Protein AF-A0A6M3LLJ2-F1 (afdb_monomer)

Mean predicted aligned error: 8.0 Å

Sequence (139 aa):
MKQVKKWVYYCDYCKTRRIAKWAMEQHERHCTMNPNRTCQMCSFTDGEGSVEGLPEMIEIIKTDVAKLGGDVELFGIDEQSQSLVLDKLKGITTCPACLLAAIRQSGFAGIFYDAFDFKKEKEALFREHNADTDQHFEY

Organism: NCBI:txid1070528

Foldseek 3Di:
DDDDDADWDAAPFPRDIDRDPVVNVVCNQQPLRNPNHQPVQCCVQVVRSDLPCLVVLLVLCLVLVVVQDDPPPDDARDLVSLVVSVVVVVVVPLRLSSNSSSCVNSVNVVRCVVVRDSVVSVVVVVVVSVVVVVVVPPD

Solvent-accessible surface area (backbone atoms only — not comparable to full-atom values): 8319 Å² total; per-residue (Å²): 140,89,86,80,92,74,69,73,48,64,37,94,62,77,62,52,76,33,74,46,69,69,64,40,56,56,44,50,41,52,27,53,55,33,92,84,32,45,35,71,67,38,31,68,76,70,66,73,15,70,60,83,62,46,71,58,45,24,50,49,51,50,52,52,49,60,71,72,65,49,64,94,80,82,57,76,76,54,72,66,61,51,48,55,52,50,52,56,44,48,75,76,47,84,50,45,69,57,53,52,17,23,42,51,63,51,71,51,42,83,69,46,58,86,80,53,58,59,67,61,49,45,53,50,53,52,51,53,55,50,55,61,52,59,68,73,67,80,125

Radius of gyration: 18.16 Å; Cα contacts (8 Å, |Δi|>4): 140; chains: 1; bounding box: 48×40×55 Å

Structure (mmCIF, N/CA/C/O backbone):
data_AF-A0A6M3LLJ2-F1
#
_entry.id   AF-A0A6M3LLJ2-F1
#
loop_
_atom_site.group_PDB
_atom_site.id
_atom_site.type_symbol
_atom_site.label_atom_id
_atom_site.label_alt_id
_atom_site.label_comp_id
_atom_site.label_asym_id
_atom_site.label_entity_id
_atom_site.label_seq_id
_atom_site.pdbx_PDB_ins_code
_atom_site.Cartn_x
_atom_site.Cartn_y
_atom_site.Cartn_z
_atom_site.occupancy
_atom_site.B_iso_or_equiv
_atom_site.auth_seq_id
_atom_site.auth_comp_id
_atom_site.auth_asym_id
_atom_site.auth_atom_id
_atom_site.pdbx_PDB_model_num
ATOM 1 N N . MET A 1 1 ? -2.384 -2.242 -41.022 1.00 64.38 1 MET A N 1
ATOM 2 C CA . MET A 1 1 ? -2.175 -2.308 -39.556 1.00 64.38 1 MET A CA 1
ATOM 3 C C . MET A 1 1 ? -1.152 -3.404 -39.265 1.00 64.38 1 MET A C 1
ATOM 5 O O . MET A 1 1 ? -1.335 -4.505 -39.763 1.00 64.38 1 MET A O 1
ATOM 9 N N . LYS A 1 2 ? -0.056 -3.113 -38.549 1.00 82.75 2 LYS A N 1
ATOM 10 C CA . LYS A 1 2 ? 1.015 -4.091 -38.268 1.00 82.75 2 LYS A CA 1
ATOM 11 C C . LYS A 1 2 ? 0.785 -4.744 -36.903 1.00 82.75 2 LYS A C 1
ATOM 13 O O . LYS A 1 2 ? 0.695 -4.036 -35.906 1.00 82.75 2 LYS A O 1
ATOM 18 N N . GLN A 1 3 ? 0.713 -6.072 -36.858 1.00 91.19 3 GLN A N 1
ATOM 19 C CA . GLN A 1 3 ? 0.604 -6.842 -35.615 1.00 91.19 3 GLN A CA 1
ATOM 20 C C . GLN A 1 3 ? 1.986 -7.335 -35.175 1.00 91.19 3 GLN A C 1
ATOM 22 O O . GLN A 1 3 ? 2.790 -7.764 -36.002 1.00 91.19 3 GLN A O 1
ATOM 27 N N . VAL A 1 4 ? 2.277 -7.257 -33.872 1.00 91.00 4 VAL A N 1
ATOM 28 C CA . VAL A 1 4 ? 3.562 -7.677 -33.293 1.00 91.00 4 VAL A CA 1
ATOM 29 C C . VAL A 1 4 ? 3.299 -8.511 -32.043 1.00 91.00 4 VAL A C 1
ATOM 31 O O . VAL A 1 4 ? 2.585 -8.067 -31.147 1.00 91.00 4 VAL A O 1
ATOM 34 N N . LYS A 1 5 ? 3.901 -9.703 -31.969 1.00 92.69 5 LYS A N 1
ATOM 35 C CA . LYS A 1 5 ? 3.911 -10.530 -30.755 1.00 92.69 5 LYS A CA 1
ATOM 36 C C . LYS A 1 5 ? 5.004 -10.024 -29.814 1.00 92.69 5 LYS A C 1
ATOM 38 O O . LYS A 1 5 ? 6.131 -9.797 -30.250 1.00 92.69 5 LYS A O 1
ATOM 43 N N . LYS A 1 6 ? 4.672 -9.829 -28.538 1.00 92.44 6 LYS A N 1
ATOM 44 C CA . LYS A 1 6 ? 5.610 -9.388 -27.497 1.00 92.44 6 LYS A CA 1
ATOM 45 C C . LYS A 1 6 ? 5.414 -10.227 -26.246 1.00 9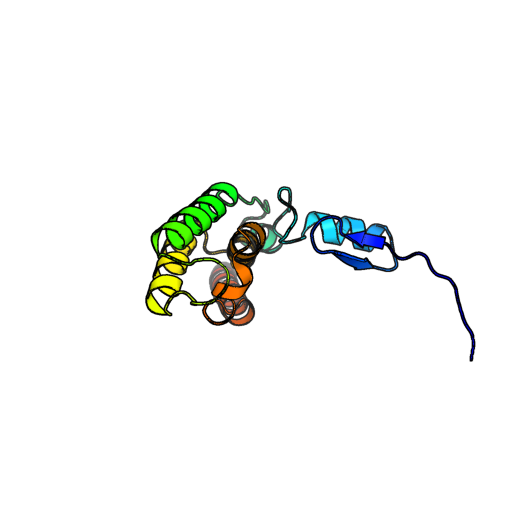2.44 6 LYS A C 1
ATOM 47 O O . LYS A 1 6 ? 4.289 -10.611 -25.934 1.00 92.44 6 LYS A O 1
ATOM 52 N N . TRP A 1 7 ? 6.505 -10.462 -25.531 1.00 93.56 7 TRP A N 1
ATOM 53 C CA . TRP A 1 7 ? 6.451 -11.018 -24.188 1.00 93.56 7 TRP A CA 1
ATOM 54 C C . TRP A 1 7 ? 5.867 -9.982 -23.230 1.00 93.56 7 TRP A C 1
ATOM 56 O O . TRP A 1 7 ? 6.191 -8.794 -23.303 1.00 93.56 7 TRP A O 1
ATOM 66 N N . VAL A 1 8 ? 4.981 -10.442 -22.355 1.00 94.50 8 VAL A N 1
ATOM 67 C CA . VAL A 1 8 ? 4.376 -9.639 -21.296 1.00 94.50 8 VAL A CA 1
ATOM 68 C C . VAL A 1 8 ? 4.602 -10.385 -19.993 1.00 94.50 8 VAL A C 1
ATOM 70 O O . VAL A 1 8 ? 4.253 -11.556 -19.877 1.00 94.50 8 VAL A O 1
ATOM 73 N N . TYR A 1 9 ? 5.203 -9.697 -19.034 1.00 95.06 9 TYR A N 1
ATOM 74 C CA . TYR A 1 9 ? 5.432 -10.187 -17.685 1.00 95.06 9 TYR A CA 1
ATOM 75 C C . TYR A 1 9 ? 4.292 -9.699 -16.799 1.00 95.06 9 TYR A C 1
ATOM 77 O O . TYR A 1 9 ? 3.837 -8.558 -16.950 1.00 95.06 9 TYR A O 1
ATOM 85 N N . TYR A 1 10 ? 3.849 -10.545 -15.876 1.00 95.56 10 TYR A N 1
ATOM 86 C CA . TYR A 1 10 ? 2.802 -10.245 -14.906 1.00 95.56 10 TYR A CA 1
ATOM 87 C C . TYR A 1 10 ? 3.394 -10.327 -13.508 1.00 95.56 10 TYR A C 1
ATOM 89 O O . TYR A 1 10 ? 4.169 -11.231 -13.235 1.00 95.56 10 TYR A O 1
ATOM 97 N N . CYS A 1 11 ? 3.031 -9.372 -12.659 1.00 95.25 11 CYS A N 1
ATOM 98 C CA . CYS A 1 11 ? 3.406 -9.386 -11.254 1.00 95.25 11 CYS A CA 1
ATOM 99 C C . CYS A 1 11 ? 2.670 -10.519 -10.549 1.00 95.25 11 CYS A C 1
ATOM 101 O O . CYS A 1 11 ? 1.439 -10.592 -10.648 1.00 95.25 11 CYS A O 1
ATOM 103 N N . ASP A 1 12 ? 3.384 -11.337 -9.783 1.00 93.81 12 ASP A N 1
ATOM 104 C CA . ASP A 1 12 ? 2.770 -12.455 -9.063 1.00 93.81 12 ASP A CA 1
ATOM 105 C C . ASP A 1 12 ? 1.771 -12.004 -7.988 1.00 93.81 12 ASP A C 1
ATOM 107 O O . ASP A 1 12 ? 0.800 -12.713 -7.715 1.00 93.81 12 ASP A O 1
ATOM 111 N N . TYR A 1 13 ? 1.920 -10.784 -7.468 1.00 93.62 13 TYR A N 1
ATOM 112 C CA . TYR A 1 13 ? 1.126 -10.266 -6.352 1.00 93.62 13 TYR A CA 1
ATOM 113 C C . TYR A 1 13 ? -0.084 -9.432 -6.792 1.00 93.62 13 TYR A C 1
ATOM 115 O O . TYR A 1 13 ? -1.213 -9.712 -6.403 1.00 93.62 13 TYR A O 1
ATOM 123 N N . CYS A 1 14 ? 0.119 -8.402 -7.622 1.00 91.19 14 CYS A N 1
ATOM 124 C CA . CYS A 1 14 ? -0.952 -7.470 -8.010 1.00 91.19 14 CYS A CA 1
ATOM 125 C C . CYS A 1 14 ? -1.469 -7.668 -9.444 1.00 91.19 14 CYS A C 1
ATOM 127 O O . CYS A 1 14 ? -2.324 -6.907 -9.893 1.00 91.19 14 CYS A O 1
ATOM 129 N N . LYS A 1 15 ? -0.907 -8.630 -10.191 1.00 92.75 15 LYS A N 1
ATOM 130 C CA . LYS A 1 15 ? -1.263 -8.965 -11.584 1.00 92.75 15 LYS A CA 1
ATOM 131 C C . LYS A 1 15 ? -1.107 -7.819 -12.599 1.00 92.75 15 LYS A C 1
ATOM 133 O O . LYS A 1 15 ? -1.532 -7.939 -13.748 1.00 92.75 15 LYS A O 1
ATOM 138 N N . THR A 1 16 ? -0.436 -6.724 -12.223 1.00 91.31 16 THR A N 1
ATOM 139 C CA . THR A 1 16 ? -0.041 -5.664 -13.164 1.00 91.31 16 THR A CA 1
ATOM 140 C C . THR A 1 16 ? 0.917 -6.222 -14.210 1.00 91.31 16 THR A C 1
ATOM 142 O O . THR A 1 16 ? 1.736 -7.091 -13.920 1.00 91.31 16 THR A O 1
ATOM 145 N N . ARG A 1 17 ? 0.834 -5.692 -15.432 1.00 94.25 17 ARG A N 1
ATOM 146 C CA . ARG A 1 17 ? 1.669 -6.112 -16.559 1.00 94.25 17 ARG A CA 1
ATOM 147 C C . ARG A 1 17 ? 2.807 -5.136 -16.862 1.00 94.25 17 ARG A C 1
ATOM 149 O O . ARG A 1 17 ? 2.629 -3.915 -16.801 1.00 94.25 17 ARG A O 1
ATOM 156 N N . ARG A 1 18 ? 3.959 -5.674 -17.271 1.00 94.50 18 ARG A N 1
ATOM 157 C CA . ARG A 1 18 ? 5.097 -4.933 -17.847 1.00 94.50 18 ARG A CA 1
ATOM 158 C C . ARG A 1 18 ? 5.632 -5.676 -19.069 1.00 94.50 18 ARG A C 1
ATOM 160 O O . ARG A 1 18 ? 5.517 -6.890 -19.173 1.00 94.50 18 ARG A O 1
ATOM 167 N N . ILE A 1 19 ? 6.230 -4.940 -19.999 1.00 94.25 19 ILE A N 1
ATOM 168 C CA . ILE A 1 19 ? 6.809 -5.507 -21.232 1.00 94.25 19 ILE A CA 1
ATOM 169 C C . ILE A 1 19 ? 8.286 -5.894 -21.086 1.00 94.25 19 ILE A C 1
ATOM 171 O O . ILE A 1 19 ? 8.817 -6.609 -21.927 1.00 94.25 19 ILE A O 1
ATOM 175 N N . ALA A 1 20 ? 8.954 -5.411 -20.038 1.00 94.56 20 ALA A N 1
ATOM 176 C CA . ALA A 1 20 ? 10.364 -5.665 -19.779 1.00 94.56 20 ALA A CA 1
ATOM 177 C C . ALA A 1 20 ? 10.527 -6.398 -18.445 1.00 94.56 20 ALA A C 1
ATOM 179 O O . ALA A 1 20 ? 9.887 -6.024 -17.461 1.00 94.56 20 ALA A O 1
ATOM 180 N N . LYS A 1 21 ? 11.407 -7.407 -18.419 1.00 94.62 21 LYS A N 1
ATOM 181 C CA . LYS A 1 21 ? 11.657 -8.238 -17.235 1.00 94.62 21 LYS A CA 1
ATOM 182 C C . LYS A 1 21 ? 12.185 -7.416 -16.057 1.00 94.62 21 LYS A C 1
ATOM 184 O O . LYS A 1 21 ? 11.593 -7.451 -14.989 1.00 94.62 21 LYS A O 1
ATOM 189 N N . TRP A 1 22 ? 13.219 -6.602 -16.279 1.00 95.00 22 TRP A N 1
ATOM 190 C CA . TRP A 1 22 ? 13.811 -5.748 -15.239 1.00 95.00 22 TRP A CA 1
ATOM 191 C C . TRP A 1 22 ? 12.778 -4.802 -14.604 1.00 95.00 22 TRP A C 1
ATOM 193 O O . TRP A 1 22 ? 12.775 -4.593 -13.396 1.00 95.00 22 TRP A O 1
ATOM 203 N N . ALA A 1 23 ? 11.854 -4.263 -15.406 1.00 93.69 23 ALA A N 1
ATOM 204 C CA . ALA A 1 23 ? 10.801 -3.379 -14.914 1.00 93.69 23 ALA A CA 1
ATOM 205 C C . ALA A 1 23 ? 9.771 -4.136 -14.063 1.00 93.69 23 ALA A C 1
ATOM 207 O O . ALA A 1 23 ? 9.144 -3.536 -13.190 1.00 93.69 23 ALA A O 1
ATOM 208 N N . MET A 1 24 ? 9.582 -5.437 -14.318 1.00 95.62 24 MET A N 1
ATOM 209 C CA . MET A 1 24 ? 8.763 -6.294 -13.466 1.00 95.62 24 MET A CA 1
ATOM 210 C C . MET A 1 24 ? 9.480 -6.637 -12.161 1.00 95.62 24 MET A C 1
ATOM 212 O O . MET A 1 24 ? 8.887 -6.477 -11.103 1.00 95.62 24 MET A O 1
ATOM 216 N N . GLU A 1 25 ? 10.766 -6.989 -12.218 1.00 94.44 25 GLU A N 1
ATOM 217 C CA . GLU A 1 25 ? 11.574 -7.272 -11.023 1.00 94.44 25 GLU A CA 1
ATOM 218 C C . GLU A 1 25 ? 11.588 -6.072 -10.057 1.00 94.44 25 GLU A C 1
ATOM 220 O O . GLU A 1 25 ? 11.400 -6.237 -8.854 1.00 94.44 25 GLU A O 1
ATOM 225 N N . GLN A 1 26 ? 11.732 -4.842 -10.571 1.00 92.50 26 GLN A N 1
ATOM 226 C CA . GLN A 1 26 ? 11.624 -3.629 -9.747 1.00 92.50 26 GLN A CA 1
ATOM 227 C C . GLN A 1 26 ? 10.206 -3.407 -9.211 1.00 92.50 26 GLN A C 1
ATOM 229 O O . GLN A 1 26 ? 10.024 -3.000 -8.066 1.00 92.50 26 GLN A O 1
ATOM 234 N N . HIS A 1 27 ? 9.180 -3.681 -10.020 1.00 93.81 27 HIS A N 1
ATOM 235 C CA . HIS A 1 27 ? 7.801 -3.557 -9.567 1.00 93.81 27 HIS A CA 1
ATOM 236 C C . HIS A 1 27 ? 7.495 -4.517 -8.413 1.00 93.81 27 HIS A C 1
ATOM 238 O O . HIS A 1 27 ? 6.894 -4.093 -7.432 1.00 93.81 27 HIS A O 1
ATOM 244 N N . GLU A 1 28 ? 7.906 -5.781 -8.513 1.00 94.31 28 GLU A N 1
ATOM 245 C CA . GLU A 1 28 ? 7.670 -6.791 -7.480 1.00 94.31 28 GLU A CA 1
ATOM 246 C C . GLU A 1 28 ? 8.346 -6.420 -6.164 1.00 94.31 28 GLU A C 1
ATOM 248 O O . GLU A 1 28 ? 7.704 -6.507 -5.118 1.00 94.31 28 GLU A O 1
ATOM 253 N N . ARG A 1 29 ? 9.581 -5.903 -6.211 1.00 92.25 29 ARG A N 1
ATOM 254 C CA . ARG A 1 29 ? 10.304 -5.418 -5.021 1.00 92.25 29 ARG A CA 1
ATOM 255 C C . ARG A 1 29 ? 9.535 -4.356 -4.242 1.00 92.25 29 ARG A C 1
ATOM 257 O O . ARG A 1 29 ? 9.576 -4.365 -3.022 1.00 92.25 29 ARG A O 1
ATOM 264 N N . HIS A 1 30 ? 8.813 -3.467 -4.920 1.00 91.38 30 HIS A N 1
ATOM 265 C CA . HIS A 1 30 ? 8.111 -2.346 -4.278 1.00 91.38 30 HIS A CA 1
ATOM 266 C C . HIS A 1 30 ? 6.589 -2.518 -4.243 1.00 91.38 30 HIS A C 1
ATOM 268 O O . HIS A 1 30 ? 5.861 -1.616 -3.817 1.00 91.38 30 HIS A O 1
ATOM 274 N N . CYS A 1 31 ? 6.087 -3.661 -4.709 1.00 93.50 31 CYS A N 1
ATOM 275 C CA . CYS A 1 31 ? 4.664 -3.907 -4.847 1.00 93.50 31 CYS A CA 1
ATOM 276 C C . CYS A 1 31 ? 3.987 -3.863 -3.476 1.00 93.50 31 CYS A C 1
ATOM 278 O O . CYS A 1 31 ? 4.372 -4.586 -2.567 1.00 93.50 31 CYS A O 1
ATOM 280 N N . THR A 1 32 ? 2.927 -3.072 -3.328 1.00 91.25 32 THR A N 1
ATOM 281 C CA . THR A 1 32 ? 2.167 -2.999 -2.069 1.00 91.25 32 THR A CA 1
ATOM 282 C C . THR A 1 32 ? 1.473 -4.312 -1.706 1.00 91.25 32 THR A C 1
ATOM 284 O O . THR A 1 32 ? 1.134 -4.504 -0.548 1.00 91.25 32 THR A O 1
ATOM 287 N N . MET A 1 33 ? 1.302 -5.227 -2.667 1.00 90.38 33 MET A N 1
ATOM 288 C CA . MET A 1 33 ? 0.777 -6.582 -2.453 1.00 90.38 33 MET A CA 1
ATOM 289 C C . MET A 1 33 ? 1.869 -7.628 -2.172 1.00 90.38 33 MET A C 1
ATOM 291 O O . MET A 1 33 ? 1.530 -8.769 -1.882 1.00 90.38 33 MET A O 1
ATOM 295 N N . ASN A 1 34 ? 3.155 -7.284 -2.303 1.00 92.31 34 ASN A N 1
ATOM 296 C CA . ASN A 1 34 ? 4.244 -8.202 -1.976 1.00 92.31 34 ASN A CA 1
ATOM 297 C C . ASN A 1 34 ? 4.497 -8.165 -0.455 1.00 92.31 34 ASN A C 1
ATOM 299 O O . ASN A 1 34 ? 4.809 -7.089 0.065 1.00 92.31 34 ASN A O 1
ATOM 303 N N . PRO A 1 35 ? 4.400 -9.302 0.263 1.00 87.94 35 PRO A N 1
ATOM 304 C CA . PRO A 1 35 ? 4.719 -9.367 1.692 1.00 87.94 35 PRO A CA 1
ATOM 305 C C . PRO A 1 35 ? 6.169 -8.972 1.996 1.00 87.94 35 PRO A C 1
ATOM 307 O O . PRO A 1 35 ? 6.438 -8.328 3.001 1.00 87.94 35 PRO A O 1
ATOM 310 N N . ASN A 1 36 ? 7.092 -9.291 1.085 1.00 89.06 36 ASN A N 1
ATOM 311 C CA . ASN A 1 36 ? 8.521 -8.988 1.196 1.00 89.06 36 ASN A CA 1
ATOM 312 C C . ASN A 1 36 ? 8.893 -7.693 0.453 1.00 89.06 36 ASN A C 1
ATOM 314 O O . ASN A 1 36 ? 9.976 -7.588 -0.128 1.00 89.06 36 ASN A O 1
ATOM 318 N N . ARG A 1 37 ? 7.967 -6.728 0.380 1.00 90.44 37 ARG A N 1
ATOM 319 C CA . ARG A 1 37 ? 8.220 -5.447 -0.290 1.00 90.44 37 ARG A CA 1
ATOM 320 C C . ARG A 1 37 ? 9.271 -4.627 0.453 1.00 90.44 37 ARG A C 1
ATOM 322 O O . ARG A 1 37 ? 9.292 -4.610 1.675 1.00 90.44 37 ARG A O 1
ATOM 329 N N . THR A 1 38 ? 10.046 -3.840 -0.281 1.00 90.69 38 THR A N 1
ATOM 330 C CA . THR A 1 38 ? 10.824 -2.726 0.274 1.00 90.69 38 THR A CA 1
ATOM 331 C C . THR A 1 38 ? 10.085 -1.417 0.022 1.00 90.69 38 THR A C 1
ATOM 333 O O . THR A 1 38 ? 9.622 -1.146 -1.096 1.00 90.69 38 THR A O 1
ATOM 336 N N . CYS A 1 39 ? 9.914 -0.606 1.068 1.00 90.44 39 CYS A N 1
ATOM 337 C CA . CYS A 1 39 ? 9.150 0.630 0.963 1.00 90.44 39 CYS A CA 1
ATOM 338 C C . CYS A 1 39 ? 10.043 1.785 0.511 1.00 90.44 39 CYS A C 1
ATOM 340 O O . CYS A 1 39 ? 10.828 2.306 1.292 1.00 90.44 39 CYS A O 1
ATOM 342 N N . GLN A 1 40 ? 9.857 2.250 -0.727 1.00 87.81 40 GLN A N 1
ATOM 343 C CA . GLN A 1 40 ? 10.610 3.397 -1.251 1.00 87.81 40 GLN A CA 1
ATOM 344 C C . GLN A 1 40 ? 10.346 4.704 -0.487 1.00 87.81 40 GLN A C 1
ATOM 346 O O . GLN A 1 40 ? 11.202 5.579 -0.493 1.00 87.81 40 GLN A O 1
ATOM 351 N N . MET A 1 41 ? 9.186 4.849 0.169 1.00 86.69 41 MET A N 1
ATOM 352 C CA . MET A 1 41 ? 8.918 6.021 1.011 1.00 86.69 41 MET A CA 1
ATOM 353 C C . MET A 1 41 ? 9.693 5.953 2.329 1.00 86.69 41 MET A C 1
ATOM 355 O O . MET A 1 41 ? 10.303 6.944 2.694 1.00 86.69 41 MET A O 1
ATOM 359 N N . CYS A 1 42 ? 9.757 4.789 2.982 1.00 86.31 42 CYS A N 1
ATOM 360 C CA . CYS A 1 42 ? 10.617 4.606 4.158 1.00 86.31 42 CYS A CA 1
ATOM 361 C C . CYS A 1 42 ? 12.106 4.702 3.789 1.00 86.31 42 CYS A C 1
ATOM 363 O O . CYS A 1 42 ? 12.904 5.198 4.567 1.00 86.31 42 CYS A O 1
ATOM 365 N N . SER A 1 43 ? 12.507 4.283 2.581 1.00 85.50 43 SER A N 1
ATOM 366 C CA . SER A 1 43 ? 13.882 4.503 2.104 1.00 85.50 43 SER A CA 1
ATOM 367 C C . SER A 1 43 ? 14.197 5.987 1.933 1.00 85.50 43 SER A C 1
ATOM 369 O O . SER A 1 43 ? 15.354 6.374 2.027 1.00 85.50 43 SER A O 1
ATOM 371 N N . PHE A 1 44 ? 13.183 6.802 1.645 1.00 80.81 44 PHE A N 1
ATOM 372 C CA . PHE A 1 44 ? 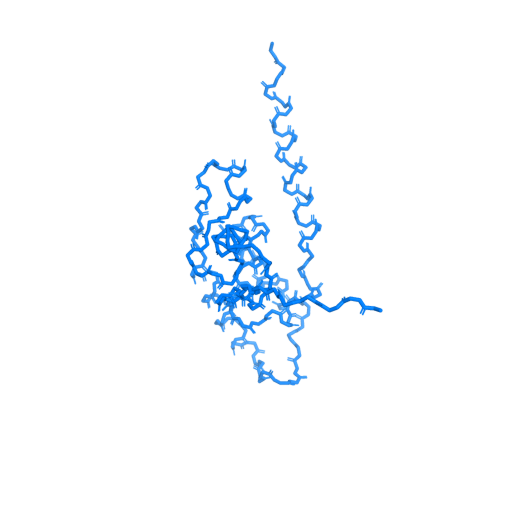13.333 8.241 1.498 1.00 80.81 44 PHE A CA 1
ATOM 373 C C . PHE A 1 44 ? 13.394 8.953 2.855 1.00 80.81 44 PHE A C 1
ATOM 375 O O . PHE A 1 44 ? 14.200 9.861 3.005 1.00 80.81 44 PHE A O 1
ATOM 382 N N . THR A 1 45 ? 12.589 8.535 3.837 1.00 77.06 45 THR A N 1
ATOM 383 C CA . THR A 1 45 ? 12.567 9.161 5.169 1.00 77.06 45 THR A CA 1
ATOM 384 C C . THR A 1 45 ? 13.675 8.655 6.089 1.00 77.06 45 THR A C 1
ATOM 386 O O . THR A 1 45 ? 14.364 9.460 6.704 1.00 77.06 45 THR A O 1
ATOM 389 N N . ASP A 1 46 ? 13.884 7.337 6.136 1.00 74.12 46 ASP A N 1
ATOM 390 C CA . ASP A 1 46 ? 14.695 6.672 7.167 1.00 74.12 46 ASP A CA 1
ATOM 391 C C . ASP A 1 46 ? 15.954 6.006 6.577 1.00 74.12 46 ASP A C 1
ATOM 393 O O . ASP A 1 46 ? 16.736 5.381 7.286 1.00 74.12 46 ASP A O 1
ATOM 397 N N . GLY A 1 47 ? 16.146 6.077 5.254 1.00 72.38 47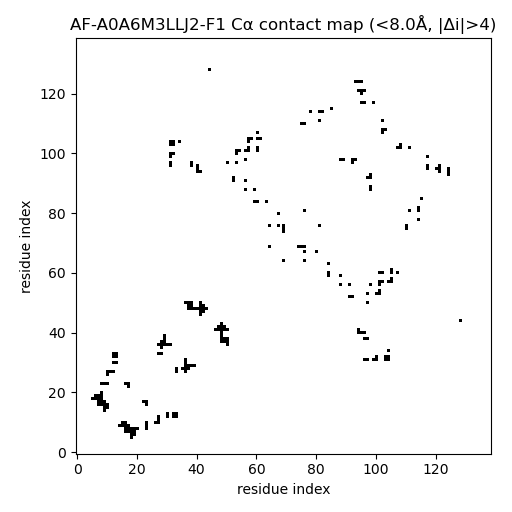 GLY A N 1
ATOM 398 C CA . GLY A 1 47 ? 17.305 5.522 4.541 1.00 72.38 47 GLY A CA 1
ATOM 399 C C . GLY A 1 47 ? 17.300 3.997 4.350 1.00 72.38 47 GLY A C 1
ATOM 400 O O . GLY A 1 47 ? 17.888 3.504 3.388 1.00 72.38 47 GLY A O 1
ATOM 401 N N . GLU A 1 48 ? 16.602 3.238 5.200 1.00 71.31 48 GLU A N 1
ATOM 402 C CA . GLU A 1 48 ? 16.665 1.765 5.202 1.00 71.31 48 GLU A CA 1
ATOM 403 C C . GLU A 1 48 ? 15.504 1.082 4.457 1.00 71.31 48 GLU A C 1
ATOM 405 O O . GLU A 1 48 ? 15.652 -0.030 3.948 1.00 71.31 48 GLU A O 1
ATOM 410 N N . GLY A 1 49 ? 14.349 1.743 4.308 1.00 75.00 49 GLY A N 1
ATOM 411 C CA . GLY A 1 49 ? 13.204 1.166 3.585 1.00 75.00 49 GLY A CA 1
ATOM 412 C C . GLY A 1 49 ? 12.521 -0.009 4.281 1.00 75.00 49 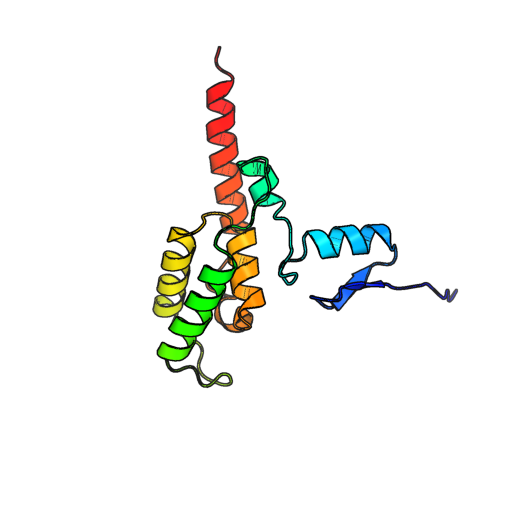GLY A C 1
ATOM 413 O O . GLY A 1 49 ? 11.793 -0.764 3.618 1.00 75.00 49 GLY A O 1
ATOM 414 N N . SER A 1 50 ? 12.770 -0.166 5.580 1.00 75.94 50 SER A N 1
ATOM 415 C CA . SER A 1 50 ? 12.197 -1.212 6.415 1.00 75.94 50 SER A CA 1
ATOM 416 C C . SER A 1 50 ? 10.671 -1.058 6.521 1.00 75.94 50 SER A C 1
ATOM 418 O O . SER A 1 50 ? 10.104 0.029 6.425 1.00 75.94 50 SER A O 1
ATOM 420 N N . VAL A 1 51 ? 9.979 -2.193 6.624 1.00 79.81 51 VAL A N 1
ATOM 421 C CA . VAL A 1 51 ? 8.507 -2.307 6.718 1.00 79.81 51 VAL A CA 1
ATOM 422 C C . VAL A 1 51 ? 8.115 -2.915 8.063 1.00 79.81 51 VAL A C 1
ATOM 424 O O . VAL A 1 51 ? 7.249 -3.788 8.158 1.00 79.81 51 VAL A O 1
ATOM 427 N N . GLU A 1 52 ? 8.800 -2.475 9.114 1.00 73.56 52 GLU A N 1
ATOM 428 C CA . GLU A 1 52 ? 8.537 -2.916 10.479 1.00 73.56 52 GLU A CA 1
ATOM 429 C C . GLU A 1 52 ? 7.085 -2.578 10.858 1.00 73.56 52 GLU A C 1
ATOM 431 O O . GLU A 1 52 ? 6.573 -1.505 10.544 1.00 73.56 52 GLU A O 1
ATOM 436 N N . GLY A 1 53 ? 6.371 -3.551 11.430 1.00 79.62 53 GLY A N 1
ATOM 437 C CA . GLY A 1 53 ? 4.957 -3.402 11.798 1.00 79.62 53 GLY A CA 1
ATOM 438 C C . GLY A 1 53 ? 3.932 -3.720 10.698 1.00 79.62 53 GLY A C 1
ATOM 439 O O . GLY A 1 53 ? 2.736 -3.737 10.982 1.00 79.62 53 GLY A O 1
ATOM 440 N N . LEU A 1 54 ? 4.338 -4.047 9.460 1.00 84.88 54 LEU A N 1
ATOM 441 C CA . LEU A 1 54 ? 3.376 -4.426 8.407 1.00 84.88 54 LEU A CA 1
ATOM 442 C C . LEU A 1 54 ? 2.485 -5.632 8.783 1.00 84.88 54 LEU A C 1
ATOM 444 O O . LEU A 1 54 ? 1.270 -5.536 8.592 1.00 84.88 54 LEU A O 1
ATOM 448 N N . PRO A 1 55 ? 3.018 -6.737 9.345 1.00 87.44 55 PRO A N 1
ATOM 449 C CA . PRO A 1 55 ? 2.187 -7.862 9.778 1.00 87.44 55 PRO A CA 1
ATOM 450 C C . PRO A 1 55 ? 1.209 -7.492 10.901 1.00 87.44 55 PRO A C 1
ATOM 452 O O . PRO A 1 55 ? 0.061 -7.925 10.877 1.00 87.44 55 PRO A O 1
ATOM 455 N N . GLU A 1 56 ? 1.643 -6.661 11.850 1.00 88.44 56 GLU A N 1
ATOM 456 C CA . GLU A 1 56 ? 0.816 -6.199 12.970 1.00 88.44 56 GLU A CA 1
ATOM 457 C C . GLU A 1 56 ? -0.367 -5.358 12.478 1.00 88.44 56 GLU A C 1
ATOM 459 O O . GLU A 1 56 ? -1.512 -5.614 12.844 1.00 88.44 56 GLU A O 1
ATOM 464 N N . MET A 1 57 ? -0.114 -4.424 11.557 1.00 86.75 57 MET A N 1
ATOM 465 C CA . MET A 1 57 ? -1.162 -3.627 10.918 1.00 86.75 57 MET A CA 1
ATOM 466 C C . MET A 1 57 ? -2.197 -4.490 10.185 1.00 86.75 57 MET A C 1
ATOM 468 O O . MET A 1 57 ? -3.396 -4.228 10.267 1.00 86.75 57 MET A O 1
ATOM 472 N N . ILE A 1 58 ? -1.754 -5.532 9.476 1.00 88.19 58 ILE A N 1
ATOM 473 C CA . ILE A 1 58 ? -2.657 -6.454 8.772 1.00 88.19 58 ILE A CA 1
ATOM 474 C C . ILE A 1 58 ? -3.564 -7.191 9.765 1.00 88.19 58 ILE A C 1
ATOM 476 O O . ILE A 1 58 ? -4.763 -7.323 9.512 1.00 88.19 58 ILE A O 1
ATOM 480 N N . GLU A 1 59 ? -3.016 -7.650 10.889 1.00 88.50 59 GLU A N 1
ATOM 481 C CA . GLU A 1 59 ? -3.785 -8.341 11.928 1.00 88.50 59 GLU A CA 1
ATOM 482 C C . GLU A 1 59 ? -4.775 -7.414 12.642 1.00 88.50 59 GLU A C 1
ATOM 484 O O . GLU A 1 59 ? -5.916 -7.819 12.883 1.00 88.50 59 GLU A O 1
ATOM 489 N N . ILE A 1 60 ? -4.401 -6.155 12.900 1.00 86.81 60 ILE A N 1
ATOM 490 C CA . ILE A 1 60 ? -5.322 -5.141 13.438 1.00 86.81 60 ILE A CA 1
ATOM 491 C C . ILE A 1 60 ? -6.504 -4.945 12.493 1.00 86.81 60 ILE A C 1
ATOM 493 O O . ILE A 1 60 ? -7.648 -5.022 12.936 1.00 86.81 60 ILE A O 1
ATOM 497 N N . ILE A 1 61 ? -6.251 -4.761 11.191 1.00 85.06 61 ILE A N 1
ATOM 498 C CA . ILE A 1 61 ? -7.327 -4.563 10.210 1.00 85.06 61 ILE A CA 1
ATOM 499 C C . ILE A 1 61 ? -8.249 -5.780 10.184 1.00 85.06 61 ILE A C 1
ATOM 501 O O . ILE A 1 61 ? -9.461 -5.623 10.282 1.00 85.06 61 ILE A O 1
ATOM 505 N N . LYS A 1 62 ? -7.704 -6.997 10.094 1.00 85.50 62 LYS A N 1
ATOM 506 C CA . LYS A 1 62 ? -8.525 -8.218 10.081 1.00 85.50 62 LYS A CA 1
ATOM 507 C C . LYS A 1 62 ? -9.370 -8.355 11.344 1.00 85.50 62 LYS A C 1
ATOM 509 O O . LYS A 1 62 ? -10.545 -8.694 11.254 1.00 85.50 62 LYS A O 1
ATOM 514 N N . THR A 1 63 ? -8.781 -8.086 12.505 1.00 84.81 63 THR A N 1
ATOM 515 C CA . THR A 1 63 ? -9.447 -8.246 13.800 1.00 84.81 63 THR A CA 1
ATOM 516 C C . THR A 1 63 ? -10.536 -7.201 14.006 1.00 84.81 63 THR A C 1
ATOM 518 O O . THR A 1 63 ? -11.639 -7.541 14.432 1.00 84.81 63 THR A O 1
ATOM 521 N N . ASP A 1 64 ? -10.246 -5.936 13.715 1.00 81.44 64 ASP A N 1
ATOM 522 C CA . ASP A 1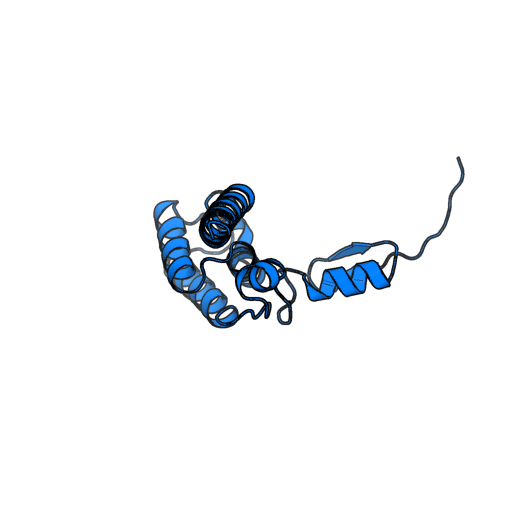 64 ? -11.190 -4.847 13.941 1.00 81.44 64 ASP A CA 1
ATOM 523 C C . ASP A 1 64 ? -12.325 -4.881 12.911 1.00 81.44 64 ASP A C 1
ATOM 525 O O . ASP A 1 64 ? -13.485 -4.762 13.295 1.00 81.44 64 ASP A O 1
ATOM 529 N N . VAL A 1 65 ? -12.033 -5.172 11.637 1.00 73.88 65 VAL A N 1
ATOM 530 C CA . VAL A 1 65 ? -13.072 -5.362 10.608 1.00 73.88 65 VAL A CA 1
ATOM 531 C C . VAL A 1 65 ? -13.971 -6.561 10.936 1.00 73.88 65 VAL A C 1
ATOM 533 O O . VAL A 1 65 ? -15.190 -6.456 10.814 1.00 73.88 65 VAL A O 1
ATOM 536 N N . ALA A 1 66 ? -13.408 -7.674 11.423 1.00 70.25 66 ALA A N 1
ATOM 537 C CA . ALA A 1 66 ? -14.199 -8.832 11.846 1.00 70.25 66 ALA A CA 1
ATOM 538 C C . ALA A 1 66 ? -15.091 -8.535 13.067 1.00 70.25 66 ALA A C 1
ATOM 540 O O . ALA A 1 66 ? -16.220 -9.018 13.139 1.00 70.25 66 ALA A O 1
ATOM 541 N N . LYS A 1 67 ? -14.615 -7.728 14.026 1.00 70.44 67 LYS A N 1
ATOM 542 C CA . LYS A 1 67 ? -15.389 -7.325 15.217 1.00 70.44 67 LYS A CA 1
ATOM 543 C C . LYS A 1 67 ? -16.530 -6.362 14.900 1.00 70.44 67 LYS A C 1
ATOM 545 O O . LYS A 1 67 ? -17.527 -6.361 15.614 1.00 70.44 67 LYS A O 1
ATOM 550 N N . LEU A 1 68 ? -16.383 -5.554 13.853 1.00 64.19 68 LEU A N 1
ATOM 551 C CA . LEU A 1 68 ? -17.364 -4.547 13.445 1.00 64.19 68 LEU A CA 1
ATOM 552 C C . LEU A 1 68 ? -18.538 -5.126 12.628 1.00 64.19 68 LEU A C 1
ATOM 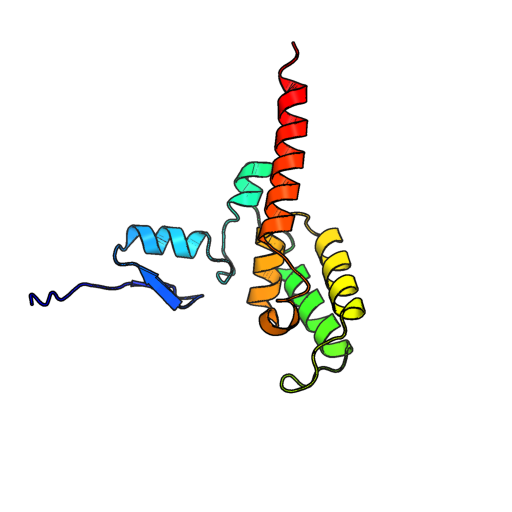554 O O . LEU A 1 68 ? -19.407 -4.375 12.199 1.00 64.19 68 LEU A O 1
ATOM 558 N N . GLY A 1 69 ? -18.619 -6.454 12.470 1.00 53.00 69 GLY A N 1
ATOM 559 C CA . GLY A 1 69 ? -19.823 -7.130 11.971 1.00 53.00 69 GLY A CA 1
ATOM 560 C C . GLY A 1 69 ? -20.019 -7.096 10.454 1.00 53.00 69 GLY A C 1
ATOM 561 O O . GLY A 1 69 ? -21.148 -7.213 9.986 1.00 53.00 69 GLY A O 1
ATOM 562 N N . GLY A 1 70 ? -18.950 -6.946 9.672 1.00 48.25 70 GLY A N 1
ATOM 563 C CA . GLY A 1 70 ? -19.041 -7.013 8.216 1.00 48.25 70 GLY A CA 1
ATOM 564 C C . GLY A 1 70 ? -19.066 -8.454 7.712 1.00 48.25 70 GLY A C 1
ATOM 565 O O . GLY A 1 70 ? -18.010 -9.012 7.417 1.00 48.25 70 GLY A O 1
ATOM 566 N N . ASP A 1 71 ? -20.257 -9.032 7.536 1.00 44.34 71 ASP A N 1
ATOM 567 C CA . ASP A 1 71 ? -20.431 -10.014 6.464 1.00 44.34 71 ASP A CA 1
ATOM 568 C C . ASP A 1 71 ? -19.999 -9.332 5.158 1.00 44.34 71 ASP A C 1
ATOM 570 O O . ASP A 1 71 ? -20.513 -8.282 4.765 1.00 44.34 71 ASP A O 1
ATOM 574 N N . VAL A 1 72 ? -18.986 -9.927 4.535 1.00 48.38 72 VAL A N 1
ATOM 575 C CA . VAL A 1 72 ? -18.052 -9.359 3.548 1.00 48.38 72 VAL A CA 1
ATOM 576 C C . VAL A 1 72 ? -18.704 -8.923 2.219 1.00 48.38 72 VAL A C 1
ATOM 578 O O . VAL A 1 72 ? -18.004 -8.557 1.281 1.00 48.38 72 VAL A O 1
ATOM 581 N N . GLU A 1 73 ? -20.033 -8.885 2.105 1.00 47.00 73 GLU A N 1
ATOM 582 C CA . GLU A 1 73 ? -20.703 -8.665 0.816 1.00 47.00 73 GLU A CA 1
ATOM 583 C C . GLU A 1 73 ? -21.707 -7.506 0.736 1.00 47.00 73 GLU A C 1
ATOM 585 O O . GLU A 1 73 ? -22.098 -7.186 -0.385 1.00 47.00 73 GLU A O 1
ATOM 590 N N . LEU A 1 74 ? -22.123 -6.831 1.825 1.00 43.44 74 LEU A N 1
ATOM 591 C CA . LEU A 1 74 ? -23.250 -5.883 1.670 1.00 43.44 74 LEU A CA 1
ATOM 592 C C . LEU A 1 74 ? -23.305 -4.630 2.556 1.00 43.44 74 LEU A C 1
ATOM 594 O O . LEU A 1 74 ? -23.979 -3.676 2.170 1.00 43.44 74 LEU A O 1
ATOM 598 N N . PHE A 1 75 ? -22.607 -4.571 3.691 1.00 45.50 75 PHE A N 1
ATOM 599 C CA . PHE A 1 75 ? -22.666 -3.406 4.581 1.00 45.50 75 PHE A CA 1
ATOM 600 C C . PHE A 1 75 ? -21.259 -2.889 4.858 1.00 45.50 75 PHE A C 1
ATOM 602 O O . PHE A 1 75 ? -20.487 -3.491 5.599 1.00 45.50 75 PHE A O 1
ATOM 609 N N . GLY A 1 76 ? -20.912 -1.785 4.194 1.00 57.28 76 GLY A N 1
ATOM 610 C CA . GLY A 1 76 ? -19.686 -1.052 4.480 1.00 57.28 76 GLY A CA 1
ATOM 611 C C . GLY A 1 76 ? -19.624 -0.668 5.956 1.00 57.28 76 GLY A C 1
ATOM 612 O O . GLY A 1 76 ? -20.642 -0.375 6.581 1.00 57.28 76 GLY A O 1
ATOM 613 N N . ILE A 1 77 ? -18.416 -0.682 6.505 1.00 66.69 77 ILE A N 1
ATOM 614 C CA . ILE A 1 77 ? -18.130 -0.123 7.826 1.00 66.69 77 ILE A CA 1
ATOM 615 C C . ILE A 1 77 ? -18.455 1.377 7.781 1.00 66.69 77 ILE A C 1
ATOM 617 O O . ILE A 1 77 ? -18.150 2.030 6.779 1.00 66.69 77 ILE A O 1
ATOM 621 N N . ASP A 1 78 ? -19.065 1.928 8.831 1.00 72.50 78 ASP A N 1
ATOM 622 C CA . ASP A 1 78 ? -19.338 3.365 8.905 1.00 72.50 78 ASP A CA 1
ATOM 623 C C . ASP A 1 78 ? -18.034 4.190 8.927 1.00 72.50 78 ASP A C 1
ATOM 625 O O . ASP A 1 78 ? -16.969 3.702 9.311 1.00 72.50 78 ASP A O 1
ATOM 629 N N . GLU A 1 79 ? -18.110 5.454 8.509 1.00 72.88 79 GLU A N 1
ATOM 630 C CA . GLU A 1 79 ? -16.946 6.343 8.382 1.00 72.88 79 GLU A CA 1
ATOM 631 C C . GLU A 1 79 ? -16.152 6.497 9.695 1.00 72.88 79 GLU A C 1
ATOM 633 O O . GLU A 1 79 ? -14.923 6.562 9.661 1.00 72.88 79 GLU A O 1
ATOM 638 N N . GLN A 1 80 ? -16.820 6.487 10.856 1.00 75.56 80 GLN A N 1
ATOM 639 C CA . GLN A 1 80 ? -16.163 6.656 12.160 1.00 75.56 80 GLN A CA 1
ATOM 640 C C . GLN A 1 80 ? -15.371 5.409 12.549 1.00 75.56 80 GLN A C 1
ATOM 642 O O . GLN A 1 80 ? -14.261 5.485 13.078 1.00 75.56 80 GLN A O 1
ATOM 647 N N . SER A 1 81 ? -15.922 4.236 12.262 1.00 77.00 81 SER A N 1
ATOM 648 C CA . SER A 1 81 ? -15.224 2.974 12.469 1.00 77.00 81 SER A CA 1
ATOM 649 C C . SER A 1 81 ? -14.013 2.841 11.535 1.00 77.00 81 SER A C 1
ATOM 651 O O . SER A 1 81 ? -12.960 2.357 11.957 1.00 77.00 81 SER A O 1
ATOM 653 N N . GLN A 1 82 ? -14.110 3.333 10.292 1.00 76.88 82 GLN A N 1
ATOM 654 C CA . GLN A 1 82 ? -12.963 3.391 9.378 1.00 76.88 82 GLN A CA 1
ATOM 655 C C . GLN A 1 82 ? -11.872 4.337 9.894 1.00 76.88 82 GLN A C 1
ATOM 657 O O . GLN A 1 82 ? -10.699 3.954 9.907 1.00 76.88 82 GLN A O 1
ATOM 662 N N . SER A 1 83 ? -12.237 5.537 10.364 1.00 80.56 83 SER A N 1
ATOM 663 C CA . SER A 1 83 ? -11.266 6.492 10.909 1.00 80.56 83 SER A CA 1
ATOM 664 C C . SER A 1 83 ? -10.567 5.943 12.151 1.00 80.56 83 SER A C 1
ATOM 666 O O . SER A 1 83 ? -9.355 6.070 12.271 1.00 80.56 83 SER A O 1
ATOM 668 N N . LEU A 1 84 ? -11.290 5.242 13.030 1.00 82.38 84 LEU A N 1
ATOM 669 C CA . LEU A 1 84 ? -10.718 4.651 14.241 1.00 82.38 84 LEU A CA 1
ATOM 670 C C . LEU A 1 84 ? -9.679 3.561 13.935 1.00 82.38 84 LEU A C 1
ATOM 672 O O . LEU A 1 84 ? -8.659 3.468 14.619 1.00 82.38 84 LEU A O 1
ATOM 676 N N . VAL A 1 85 ? -9.906 2.748 12.898 1.00 83.88 85 VAL A N 1
ATOM 677 C CA . VAL A 1 85 ? -8.897 1.788 12.426 1.00 83.88 85 VAL A CA 1
ATOM 678 C C . VAL A 1 85 ? -7.697 2.529 11.837 1.00 83.88 85 VAL A C 1
ATOM 680 O O . VAL A 1 85 ? -6.563 2.203 12.179 1.00 83.88 85 VAL A O 1
ATOM 683 N N . LEU A 1 86 ? -7.918 3.549 11.002 1.00 84.12 86 LEU A N 1
ATOM 684 C CA . LEU A 1 86 ? -6.830 4.340 10.417 1.00 84.12 86 LEU A CA 1
ATOM 685 C C . LEU A 1 86 ? -5.978 5.045 11.483 1.00 84.12 86 LEU A C 1
ATOM 687 O O . LEU A 1 86 ? -4.755 5.038 11.364 1.00 84.12 86 LEU A O 1
ATOM 691 N N . ASP A 1 87 ? -6.583 5.580 12.541 1.00 86.19 87 ASP A N 1
ATOM 692 C CA . ASP A 1 87 ? -5.868 6.232 13.643 1.00 86.19 87 ASP A CA 1
ATOM 693 C C . ASP A 1 87 ? -4.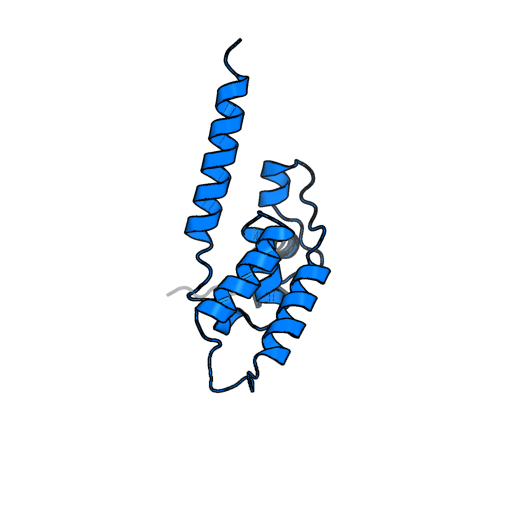993 5.242 14.421 1.00 86.19 87 ASP A C 1
ATOM 695 O O . ASP A 1 87 ? -3.840 5.543 14.739 1.00 86.19 87 ASP A O 1
ATOM 699 N N . LYS A 1 88 ? -5.483 4.016 14.659 1.00 86.25 88 LYS A N 1
ATOM 700 C CA . LYS A 1 88 ? -4.665 2.942 15.251 1.00 86.25 88 LYS A CA 1
ATOM 701 C C . LYS A 1 88 ? -3.473 2.583 14.369 1.00 86.25 88 LYS A C 1
ATOM 703 O O . LYS A 1 88 ? -2.371 2.405 14.880 1.00 86.25 88 LYS A O 1
ATOM 708 N N . LEU A 1 89 ? -3.678 2.493 13.053 1.00 86.19 89 LEU A N 1
ATOM 709 C CA . LEU A 1 89 ? -2.602 2.192 12.107 1.00 86.19 89 LEU A CA 1
ATOM 710 C C . LEU A 1 89 ? -1.564 3.321 12.049 1.00 86.19 89 LEU A C 1
ATOM 712 O O . LEU A 1 89 ? -0.364 3.045 12.024 1.00 86.19 89 LEU A O 1
ATOM 716 N N . LYS A 1 90 ? -2.012 4.582 12.094 1.00 85.94 90 LYS A N 1
ATOM 717 C CA . LYS A 1 90 ? -1.138 5.763 12.178 1.00 85.94 90 LYS A CA 1
ATOM 718 C C . LYS A 1 90 ? -0.302 5.789 13.462 1.00 85.94 90 LYS A C 1
ATOM 720 O O . LYS A 1 90 ? 0.799 6.328 13.448 1.00 85.94 90 LYS A O 1
ATOM 725 N N . GLY A 1 91 ? -0.780 5.162 14.540 1.00 84.06 91 GLY A N 1
ATOM 726 C CA . GLY A 1 91 ? -0.005 4.947 15.765 1.00 84.06 91 GLY A CA 1
ATOM 727 C C . GLY A 1 91 ? 1.193 3.998 15.606 1.00 84.06 91 GLY A C 1
ATOM 728 O O . GLY A 1 91 ? 2.104 4.050 16.426 1.00 84.06 91 GLY A O 1
ATOM 729 N N . ILE A 1 92 ? 1.211 3.159 14.562 1.00 85.44 92 ILE A N 1
ATOM 730 C CA . ILE A 1 92 ? 2.319 2.234 14.257 1.00 85.44 92 ILE A CA 1
ATOM 731 C C . ILE A 1 92 ? 3.274 2.852 13.237 1.00 85.44 92 ILE A C 1
ATOM 733 O O . ILE A 1 92 ? 4.488 2.810 13.408 1.00 85.44 92 ILE A O 1
ATOM 737 N N . THR A 1 93 ? 2.737 3.413 12.152 1.00 84.50 93 THR A N 1
ATOM 738 C CA . THR A 1 93 ? 3.546 4.040 11.105 1.00 84.50 93 THR A CA 1
ATOM 739 C C . THR A 1 93 ? 2.838 5.244 10.510 1.00 84.50 93 THR A C 1
ATOM 741 O O . THR A 1 93 ? 1.642 5.218 10.226 1.00 84.50 93 THR A O 1
ATOM 744 N N . THR A 1 94 ? 3.608 6.290 10.233 1.00 84.56 94 THR A N 1
ATOM 745 C CA . THR A 1 94 ? 3.146 7.469 9.496 1.00 84.56 94 THR A CA 1
ATOM 746 C C . THR A 1 94 ? 3.342 7.320 7.987 1.00 84.56 94 THR A C 1
ATOM 748 O O . THR A 1 94 ? 2.876 8.159 7.221 1.00 84.56 94 THR A O 1
ATOM 751 N N . CYS A 1 95 ? 3.996 6.248 7.516 1.00 87.81 95 CYS A N 1
ATOM 752 C CA . CYS A 1 95 ? 4.304 6.078 6.101 1.00 87.81 95 CYS A CA 1
ATOM 753 C C . CYS A 1 95 ? 3.046 5.721 5.280 1.00 87.81 95 CYS A C 1
ATOM 755 O O . CYS A 1 95 ? 2.535 4.596 5.386 1.00 87.81 95 CYS A O 1
ATOM 757 N N . PRO A 1 96 ? 2.601 6.584 4.344 1.00 88.62 96 PRO A N 1
ATOM 758 C CA . PRO A 1 96 ? 1.378 6.348 3.573 1.00 88.62 96 PRO A CA 1
ATOM 759 C C . PRO A 1 96 ? 1.448 5.091 2.700 1.00 88.62 96 PRO A C 1
ATOM 761 O O . PRO A 1 96 ? 0.445 4.415 2.474 1.00 88.62 96 PRO A O 1
ATOM 764 N N . ALA A 1 97 ? 2.640 4.739 2.207 1.00 90.00 97 ALA A N 1
ATOM 765 C CA . ALA A 1 97 ? 2.829 3.539 1.395 1.00 90.00 97 ALA A CA 1
ATOM 766 C C . ALA A 1 97 ? 2.763 2.245 2.219 1.00 90.00 97 ALA A C 1
ATOM 768 O O . ALA A 1 97 ? 2.366 1.210 1.680 1.00 90.00 97 ALA A O 1
ATOM 769 N N . CYS A 1 98 ? 3.146 2.284 3.497 1.00 90.12 98 CYS A N 1
ATOM 770 C CA . CYS A 1 98 ? 3.030 1.144 4.406 1.00 90.12 98 CYS A CA 1
ATOM 771 C C . CYS A 1 98 ? 1.585 0.944 4.861 1.00 90.12 98 CYS A C 1
ATOM 773 O O . CYS A 1 98 ? 1.096 -0.183 4.798 1.00 90.12 98 CYS A O 1
ATOM 775 N N . LEU A 1 99 ? 0.872 2.031 5.174 1.00 89.56 99 LEU A N 1
ATOM 776 C CA . LEU A 1 99 ? -0.569 1.999 5.445 1.00 89.56 99 LEU A CA 1
ATOM 777 C C . LEU A 1 99 ? -1.346 1.418 4.256 1.00 89.56 99 LEU A C 1
ATOM 779 O O . LEU A 1 99 ? -2.120 0.472 4.405 1.00 89.56 99 LEU A O 1
ATOM 783 N N . LEU A 1 100 ? -1.065 1.903 3.040 1.00 89.81 100 LEU A N 1
ATOM 784 C CA . LEU A 1 100 ? -1.696 1.382 1.827 1.00 89.81 100 LEU A CA 1
ATOM 785 C C . LEU A 1 100 ? -1.375 -0.102 1.593 1.00 89.81 100 LEU A C 1
ATOM 787 O O . LEU A 1 100 ? -2.227 -0.851 1.114 1.00 89.81 100 LEU A O 1
ATOM 791 N N . ALA A 1 101 ? -0.150 -0.537 1.895 1.00 91.94 101 ALA A N 1
ATOM 792 C CA . ALA A 1 101 ? 0.222 -1.943 1.793 1.00 91.94 101 ALA A CA 1
ATOM 793 C C . ALA A 1 101 ? -0.563 -2.806 2.791 1.00 91.94 101 ALA A C 1
ATOM 795 O O . ALA A 1 101 ? -1.102 -3.831 2.381 1.00 91.94 101 ALA A O 1
ATOM 796 N N . ALA A 1 102 ? -0.708 -2.368 4.045 1.00 90.81 102 ALA A N 1
ATOM 797 C CA . ALA A 1 102 ? -1.492 -3.079 5.052 1.00 90.81 102 ALA A CA 1
ATOM 798 C C . ALA A 1 102 ? -2.963 -3.229 4.630 1.00 90.81 102 ALA A C 1
ATOM 800 O O . ALA A 1 102 ? -3.498 -4.337 4.631 1.00 90.81 102 ALA A O 1
ATOM 801 N N . ILE A 1 103 ? -3.591 -2.139 4.172 1.00 88.38 103 ILE A N 1
ATOM 802 C CA . ILE A 1 103 ? -4.985 -2.127 3.690 1.00 88.38 103 ILE A CA 1
ATOM 803 C C . ILE A 1 103 ? -5.181 -3.066 2.494 1.00 88.38 103 ILE A C 1
ATOM 805 O O . ILE A 1 103 ? -6.193 -3.754 2.379 1.00 88.38 103 ILE A O 1
ATOM 809 N N . ARG A 1 104 ? -4.213 -3.112 1.575 1.00 89.00 104 ARG A N 1
ATOM 810 C CA . ARG A 1 104 ? -4.301 -3.974 0.392 1.00 89.00 104 ARG A CA 1
ATOM 811 C C . ARG A 1 104 ? -4.069 -5.445 0.717 1.00 89.00 104 ARG A C 1
ATOM 813 O O . ARG A 1 104 ? -4.769 -6.293 0.172 1.00 89.00 104 ARG A O 1
ATOM 820 N N . GLN A 1 105 ? -3.110 -5.745 1.589 1.00 89.94 105 GLN A N 1
ATOM 821 C CA . GLN A 1 105 ? -2.777 -7.116 1.979 1.00 89.94 105 GLN A CA 1
ATOM 822 C C . GLN A 1 105 ? -3.796 -7.723 2.950 1.00 89.94 105 GLN A C 1
ATOM 824 O O . GLN A 1 105 ? -3.934 -8.943 2.991 1.00 89.94 105 GLN A O 1
ATOM 829 N N . SER A 1 106 ? -4.547 -6.901 3.688 1.00 86.56 106 SER A N 1
ATOM 830 C CA . SER A 1 106 ? -5.624 -7.376 4.565 1.00 86.56 106 SER A CA 1
ATOM 831 C C . SER A 1 106 ? -6.820 -7.951 3.799 1.00 86.56 106 SER A C 1
ATOM 833 O O . SER A 1 106 ? -7.592 -8.712 4.373 1.00 86.56 106 SER A O 1
ATOM 835 N N . GLY A 1 107 ? -6.966 -7.614 2.511 1.00 84.50 107 GLY A N 1
ATOM 836 C CA . GLY A 1 107 ? -8.102 -8.016 1.677 1.00 84.50 107 GLY A CA 1
ATOM 837 C C . GLY A 1 107 ? -9.310 -7.078 1.769 1.00 84.50 107 GLY A C 1
ATOM 838 O O . GLY A 1 107 ? -10.257 -7.242 1.008 1.00 84.50 107 GLY A O 1
ATOM 839 N N . PHE A 1 108 ? -9.257 -6.049 2.621 1.00 82.38 108 PHE A N 1
ATOM 840 C CA . PHE A 1 108 ? -10.373 -5.128 2.874 1.00 82.38 108 PHE A CA 1
ATOM 841 C C . PHE A 1 108 ? -10.245 -3.785 2.142 1.00 82.38 108 PHE A C 1
ATOM 843 O O . PHE A 1 108 ? -10.896 -2.809 2.504 1.00 82.38 108 PHE A O 1
ATOM 850 N N . ALA A 1 109 ? -9.429 -3.712 1.087 1.00 79.56 109 ALA A N 1
ATOM 851 C CA . ALA A 1 109 ? -9.159 -2.463 0.370 1.00 79.56 109 ALA A CA 1
ATOM 852 C C . ALA A 1 109 ? -10.415 -1.752 -0.165 1.00 79.56 109 ALA A C 1
ATOM 854 O O . ALA A 1 109 ? -10.414 -0.530 -0.267 1.00 79.56 109 ALA A O 1
ATOM 855 N N . GLY A 1 110 ? -11.478 -2.498 -0.487 1.00 75.62 110 GLY A N 1
ATOM 856 C CA . GLY A 1 110 ? -12.750 -1.922 -0.932 1.00 75.62 110 GLY A CA 1
ATOM 857 C C . GLY A 1 110 ? -13.491 -1.135 0.152 1.00 75.62 110 GLY A C 1
ATOM 858 O O . GLY A 1 110 ? -14.260 -0.246 -0.183 1.00 75.62 110 GLY A O 1
ATOM 859 N N . ILE A 1 111 ? -13.234 -1.422 1.431 1.00 77.38 111 ILE A N 1
ATOM 860 C CA . ILE A 1 111 ? -13.879 -0.740 2.562 1.00 77.38 111 ILE A CA 1
ATOM 861 C C . ILE A 1 111 ? -13.232 0.626 2.812 1.00 77.38 111 ILE A C 1
ATOM 863 O O . ILE A 1 111 ? -13.923 1.593 3.089 1.00 77.38 111 ILE A O 1
ATOM 867 N N . PHE A 1 112 ? -11.908 0.713 2.675 1.00 76.38 112 PHE A N 1
ATOM 868 C CA . PHE A 1 112 ? -11.124 1.897 3.046 1.00 76.38 112 PHE A CA 1
ATOM 869 C C . PHE A 1 112 ? -10.863 2.873 1.888 1.00 76.38 112 PHE A C 1
ATOM 871 O O . PHE A 1 112 ? -10.084 3.812 2.053 1.00 76.38 112 PHE A O 1
ATOM 878 N N . TYR A 1 113 ? -11.453 2.652 0.707 1.00 70.31 113 TYR A N 1
ATOM 879 C CA . TYR A 1 113 ? -11.127 3.433 -0.493 1.00 70.31 113 TYR A CA 1
ATOM 880 C C . TYR A 1 113 ? -11.472 4.924 -0.348 1.00 70.31 113 TYR A C 1
ATOM 882 O O . TYR A 1 113 ? -10.705 5.767 -0.807 1.00 70.31 113 TYR A O 1
ATOM 890 N N . ASP A 1 114 ? -12.578 5.239 0.330 1.00 75.12 114 ASP A N 1
ATOM 891 C CA . ASP A 1 114 ? -13.031 6.622 0.526 1.00 75.12 114 ASP A CA 1
ATOM 892 C C . ASP A 1 114 ? -12.399 7.285 1.763 1.00 75.12 114 ASP A C 1
ATOM 894 O O . ASP A 1 114 ? -12.178 8.495 1.768 1.00 75.12 114 ASP A O 1
ATOM 898 N N . ALA A 1 115 ? -12.046 6.507 2.794 1.00 77.88 115 ALA A N 1
ATOM 899 C CA . ALA A 1 115 ? -11.456 7.038 4.026 1.00 77.88 115 ALA A CA 1
ATOM 900 C C . ALA A 1 115 ? -9.941 7.295 3.941 1.00 77.88 115 ALA A C 1
ATOM 902 O O . ALA A 1 115 ? -9.414 8.089 4.722 1.00 77.88 115 ALA A O 1
ATOM 903 N N . PHE A 1 116 ? -9.218 6.649 3.017 1.00 83.31 116 PHE A N 1
ATOM 904 C CA . PHE A 1 116 ? -7.765 6.798 2.891 1.00 83.31 116 PHE A CA 1
ATOM 905 C C . PHE A 1 116 ? -7.338 7.380 1.535 1.00 83.31 116 PHE A C 1
ATOM 907 O O . PHE A 1 116 ? -7.183 6.667 0.541 1.00 83.31 116 PHE A O 1
ATOM 914 N N . ASP A 1 117 ? -7.043 8.684 1.513 1.00 85.56 117 ASP A N 1
ATOM 915 C CA . ASP A 1 117 ? -6.462 9.354 0.345 1.00 85.56 117 ASP A CA 1
ATOM 916 C C . ASP A 1 117 ? -4.924 9.297 0.373 1.00 85.56 117 ASP A C 1
ATOM 918 O O . ASP A 1 117 ? -4.241 10.138 0.966 1.00 85.56 117 ASP A O 1
ATOM 922 N N . PHE A 1 118 ? -4.366 8.320 -0.350 1.00 84.88 118 PHE A N 1
ATOM 923 C CA . PHE A 1 118 ? -2.917 8.153 -0.490 1.00 84.88 118 PHE A CA 1
ATOM 924 C C . PHE A 1 118 ? -2.208 9.403 -1.028 1.00 84.88 118 PHE A C 1
ATOM 926 O O . PHE A 1 118 ? -1.066 9.674 -0.652 1.00 84.88 118 PHE A O 1
ATOM 933 N N . LYS A 1 119 ? -2.837 10.158 -1.939 1.00 85.12 119 LYS A N 1
ATOM 934 C CA . LYS A 1 119 ? -2.198 11.330 -2.543 1.00 85.12 119 LYS A CA 1
ATOM 935 C C . LYS A 1 119 ? -2.025 12.422 -1.494 1.00 85.12 119 LYS A C 1
ATOM 937 O O . LYS A 1 119 ? -0.926 12.962 -1.376 1.00 85.12 119 LYS A O 1
ATOM 942 N N . LYS A 1 120 ? -3.080 12.690 -0.724 1.00 86.69 120 LYS A N 1
ATOM 943 C CA . LYS A 1 120 ? -3.079 13.69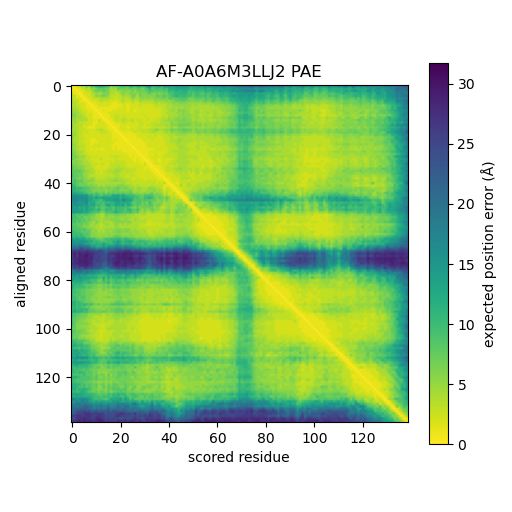3 0.344 1.00 86.69 120 LYS A CA 1
ATOM 944 C C . LYS A 1 120 ? -2.063 13.357 1.438 1.00 86.69 120 LYS A C 1
ATOM 946 O O . LYS A 1 120 ? -1.259 14.209 1.801 1.00 86.69 120 LYS A O 1
ATOM 951 N N . GLU A 1 121 ? -2.054 12.112 1.907 1.00 84.94 121 GLU A N 1
ATOM 952 C CA . GLU A 1 121 ? -1.139 11.645 2.962 1.00 84.94 121 GLU A CA 1
ATOM 953 C C . GLU A 1 121 ? 0.330 11.672 2.496 1.00 84.94 121 GLU A C 1
ATOM 955 O O . GLU A 1 121 ? 1.220 12.110 3.220 1.00 84.94 121 GLU A O 1
ATOM 960 N N . LYS A 1 122 ? 0.602 11.288 1.240 1.00 86.00 122 LYS A N 1
ATOM 961 C CA . LYS A 1 122 ? 1.946 11.386 0.646 1.00 86.00 122 LYS A CA 1
ATOM 962 C C . LYS A 1 122 ? 2.442 12.830 0.561 1.00 86.00 122 LYS A C 1
ATOM 964 O O . LYS A 1 122 ? 3.608 13.095 0.841 1.00 86.00 122 LYS A O 1
ATOM 969 N N . GLU A 1 123 ? 1.588 13.747 0.115 1.00 86.88 123 GLU A N 1
ATOM 970 C CA . GLU A 1 123 ? 1.938 15.166 0.004 1.00 86.88 123 GLU A CA 1
ATOM 971 C C . GLU A 1 123 ? 2.188 15.803 1.376 1.00 86.88 123 GLU A C 1
ATOM 973 O O . GLU A 1 123 ? 3.070 16.654 1.481 1.00 86.88 123 GLU A O 1
ATOM 978 N N . ALA A 1 124 ? 1.463 15.378 2.417 1.00 85.88 124 ALA A N 1
ATOM 979 C CA . ALA A 1 124 ? 1.708 15.803 3.794 1.00 85.88 124 ALA A CA 1
ATOM 980 C C . ALA A 1 124 ? 3.089 15.344 4.288 1.00 85.88 124 ALA A C 1
ATOM 982 O O . ALA A 1 124 ? 3.896 16.186 4.669 1.00 85.88 124 ALA A O 1
ATOM 983 N N . LEU A 1 125 ? 3.406 14.050 4.149 1.00 83.50 125 LEU A N 1
ATOM 984 C CA . LEU A 1 125 ? 4.701 13.500 4.566 1.00 83.50 125 LEU A CA 1
ATOM 985 C C . LEU A 1 125 ? 5.883 14.196 3.868 1.00 83.50 125 LEU A C 1
ATOM 987 O O . LEU A 1 125 ? 6.871 14.551 4.501 1.00 83.50 125 LEU A O 1
ATOM 991 N N . PHE A 1 126 ? 5.794 14.421 2.552 1.00 82.25 126 PHE A N 1
ATOM 992 C CA . PHE A 1 126 ? 6.861 15.123 1.830 1.00 82.25 126 PHE A CA 1
ATOM 993 C C . PHE A 1 126 ? 6.976 16.593 2.219 1.00 82.25 126 PHE A C 1
ATOM 995 O O . PHE A 1 126 ? 8.077 17.136 2.205 1.00 82.25 126 PHE A O 1
ATOM 1002 N N . ARG A 1 127 ? 5.866 17.248 2.566 1.00 85.12 127 ARG A N 1
ATOM 1003 C CA . ARG A 1 127 ? 5.903 18.624 3.062 1.00 85.12 127 ARG A CA 1
ATOM 1004 C C . ARG A 1 127 ? 6.629 18.708 4.402 1.00 85.12 127 ARG A C 1
ATOM 1006 O O . ARG A 1 127 ? 7.446 19.605 4.562 1.00 85.12 127 ARG A O 1
ATOM 1013 N N . GLU A 1 128 ? 6.343 17.787 5.317 1.00 81.12 128 GLU A N 1
ATOM 1014 C CA . GLU A 1 128 ? 7.001 17.700 6.627 1.00 81.12 128 GLU A CA 1
ATOM 1015 C C . GLU A 1 128 ? 8.498 17.418 6.471 1.00 81.12 128 GLU A C 1
ATOM 1017 O O . GLU A 1 128 ? 9.320 18.196 6.944 1.00 81.12 128 GLU A O 1
ATOM 1022 N N . HIS A 1 129 ? 8.863 16.398 5.690 1.00 77.88 129 HIS A N 1
ATOM 1023 C CA . HIS A 1 129 ? 10.268 16.058 5.455 1.00 77.88 129 HIS A CA 1
ATOM 1024 C C . HIS A 1 129 ? 11.066 17.203 4.805 1.00 77.88 129 HIS A C 1
ATOM 1026 O O . HIS A 1 129 ? 12.204 17.471 5.187 1.00 77.88 129 HIS A O 1
ATOM 1032 N N . ASN A 1 130 ? 10.478 17.908 3.832 1.00 77.69 130 ASN A N 1
ATOM 1033 C CA . ASN A 1 130 ? 11.143 19.049 3.199 1.00 77.69 130 ASN A CA 1
ATOM 1034 C C . ASN A 1 130 ? 11.310 20.228 4.171 1.00 77.69 130 ASN A C 1
ATOM 1036 O O . ASN A 1 130 ? 12.340 20.894 4.127 1.00 77.69 130 ASN A O 1
ATOM 1040 N N . ALA A 1 131 ? 10.332 20.472 5.051 1.00 76.81 131 ALA A N 1
ATOM 1041 C CA . ALA A 1 131 ? 10.426 21.520 6.065 1.00 76.81 131 ALA A CA 1
ATOM 1042 C C . ALA A 1 131 ? 11.543 21.240 7.088 1.00 76.81 131 ALA A C 1
ATOM 1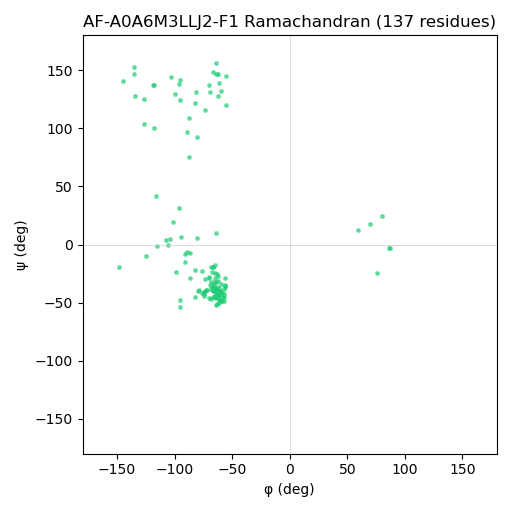044 O O . ALA A 1 131 ? 12.269 22.163 7.453 1.00 76.81 131 ALA A O 1
ATOM 1045 N N . ASP A 1 132 ? 11.719 19.981 7.496 1.00 66.75 132 ASP A N 1
ATOM 1046 C CA . ASP A 1 132 ? 12.807 19.570 8.394 1.00 66.75 132 ASP A CA 1
ATOM 1047 C C . ASP A 1 132 ? 14.183 19.662 7.715 1.00 66.75 132 ASP A C 1
ATOM 1049 O O . ASP A 1 132 ? 15.178 20.027 8.341 1.00 66.75 132 ASP A O 1
ATOM 1053 N N . THR A 1 133 ? 14.246 19.370 6.413 1.00 61.59 133 THR A N 1
ATOM 1054 C CA . THR A 1 133 ? 15.502 19.418 5.651 1.00 61.59 133 THR A CA 1
ATOM 1055 C C . THR A 1 133 ? 15.973 20.857 5.417 1.00 61.59 133 THR A C 1
ATOM 1057 O O . THR A 1 133 ? 17.165 21.129 5.550 1.00 61.59 133 THR A O 1
ATOM 1060 N N . ASP A 1 134 ? 15.061 21.795 5.131 1.00 58.94 134 ASP A N 1
ATOM 1061 C CA . ASP A 1 134 ? 15.401 23.213 4.927 1.00 58.94 134 ASP A CA 1
ATOM 1062 C C . ASP A 1 134 ? 15.963 23.873 6.201 1.00 58.94 134 ASP A C 1
ATOM 1064 O O . ASP A 1 134 ? 16.864 24.707 6.112 1.00 58.94 134 ASP A O 1
ATOM 1068 N N . GLN A 1 135 ? 15.524 23.458 7.397 1.00 53.19 135 GLN A N 1
ATOM 1069 C CA . GLN A 1 135 ? 16.082 23.961 8.664 1.00 53.19 135 GLN A CA 1
ATOM 1070 C C . GLN A 1 135 ? 17.540 23.538 8.904 1.00 53.19 135 GLN A C 1
ATOM 1072 O O . GLN A 1 135 ? 18.243 24.162 9.698 1.00 53.19 135 GLN A O 1
ATOM 1077 N N . HIS A 1 136 ? 18.022 22.497 8.222 1.00 50.31 136 HIS A N 1
ATOM 1078 C CA . HIS A 1 136 ? 19.377 21.976 8.405 1.00 50.31 136 HIS A CA 1
ATOM 1079 C C . HIS A 1 136 ? 20.447 22.673 7.543 1.00 50.31 136 HIS A C 1
ATOM 1081 O O . HIS A 1 136 ? 21.634 22.410 7.742 1.00 50.31 136 HIS A O 1
ATOM 1087 N N . PHE A 1 137 ? 20.054 23.561 6.620 1.00 48.28 137 PHE A N 1
ATOM 1088 C CA . PHE A 1 137 ? 20.956 24.260 5.691 1.00 48.28 137 PHE A CA 1
ATOM 1089 C C . PHE A 1 137 ? 21.231 25.734 6.044 1.00 48.28 137 PHE A C 1
ATOM 1091 O O . PHE A 1 137 ? 21.948 26.411 5.307 1.00 48.28 137 PHE A O 1
ATOM 1098 N N . GLU A 1 138 ? 20.729 26.234 7.176 1.00 44.53 138 GLU A N 1
ATOM 1099 C CA . GLU A 1 138 ? 21.111 27.548 7.711 1.00 44.53 138 GLU A CA 1
ATOM 1100 C C . GLU A 1 138 ? 22.357 27.438 8.615 1.00 44.53 138 GLU A C 1
ATOM 1102 O O . GLU A 1 138 ? 22.248 27.493 9.837 1.00 44.53 138 GLU A O 1
ATOM 1107 N N . TYR A 1 139 ? 23.550 27.271 8.026 1.00 40.66 139 TYR A N 1
ATOM 1108 C CA . TYR A 1 139 ? 24.844 27.502 8.699 1.00 40.66 139 TYR A CA 1
ATOM 1109 C C . TYR A 1 139 ? 25.897 28.069 7.743 1.00 40.66 139 TYR A C 1
ATOM 1111 O O . TYR A 1 139 ? 26.107 27.475 6.661 1.00 40.66 139 TYR A O 1
#

Secondary structure (DSSP, 8-state):
--------EE-TTT--EESSHHHHHHHHHH-TT-TT---HHHHHHSSS---TTHHHHHHHHHHHHHHTT--TTT-PPPHHHHHHHHHHHHTT---HHHHHHHHHHTS-TTTSTTT--HHHHHHHHHHHHHHHHHGGG--

Nearest PDB structures (foldseek):
  1wy1-assembly1_C  TM=3.700E-01  e=9.263E+00  Pyrococcus horikoshii OT3

pLDDT: mean 81.2, std 13.24, range [40.66, 95.62]